Protein AF-A0A094E9L2-F1 (afdb_monomer)

Mean predicted aligned error: 7.81 Å

Radius of gyration: 20.56 Å; Cα contacts (8 Å, |Δi|>4): 131; chains: 1; bounding box: 63×48×44 Å

Secondary structure (DSSP, 8-state):
-------------PPPP---SS--S-HHHHHHHHHHHHHHHHHHHHHHHHHHHHH-TT---BTTB---EEEEEEEEEEETTEEEEEEEEE-GGGSS---GGG--TT-TT-EEEE--TTTTTSS--EEEE-----GGGT---

Sequence (141 aa):
MNSDSPSGTANTDTLPENIMDGPWGSKEAYIGSQYQLLRYDATYPLRDSIRSYKENPGTSDLPTTSIYTNVFIVGYTFTNMGAAARIEFSTERAGKRIRWPQSSRLQQGTMVALSPVGDKFRTICKIAIVAARPLAGVEQD

Solvent-accessible surface area (backbone atoms only — not comparable to full-atom values): 9262 Å² total; per-residue (Å²): 133,88,81,85,73,84,81,77,74,76,80,72,81,71,80,68,79,84,76,85,76,76,85,67,97,40,71,64,56,46,54,51,38,52,50,53,51,53,53,43,66,73,44,43,63,61,53,48,46,51,51,59,36,61,78,43,77,84,58,56,45,50,102,90,37,88,51,72,44,78,73,40,80,79,47,75,47,81,51,99,93,42,80,42,76,40,72,48,65,38,59,75,35,59,78,55,90,78,59,64,94,81,45,79,73,64,38,62,71,37,75,45,78,45,51,57,87,91,47,61,62,71,85,45,76,46,79,48,62,31,84,68,65,64,59,83,80,68,66,73,135

Foldseek 3Di:
DDDDDPPPPPPPVDQDDDCPDDDDPDPCRNVVNVVSVVVCVVCVLQVVLLVVCVVPVPAAADPSGQDWAPKDFPDWDQDPVGIDTDIDTDRVSPVDDDPVVPDPPLAFQDKDWDDPPVCSPVPDIDIDTRHHDDVVVVPDD

Structure (mmCIF, N/CA/C/O backbone):
data_AF-A0A094E9L2-F1
#
_entry.id   AF-A0A094E9L2-F1
#
loop_
_atom_site.group_PDB
_atom_site.id
_atom_site.type_symbol
_atom_site.label_atom_id
_atom_site.label_alt_id
_atom_site.label_comp_id
_atom_site.label_asym_id
_atom_site.label_entity_id
_atom_site.label_seq_id
_atom_site.pdbx_PDB_ins_code
_atom_site.Cartn_x
_atom_site.Cartn_y
_atom_site.Cartn_z
_atom_site.occupancy
_atom_site.B_iso_or_equiv
_atom_site.auth_seq_id
_atom_site.auth_comp_id
_atom_site.auth_asym_id
_atom_site.auth_atom_id
_atom_site.pdbx_PDB_model_num
ATOM 1 N N . MET A 1 1 ? 43.442 -30.591 2.814 1.00 37.03 1 MET A N 1
ATOM 2 C CA . MET A 1 1 ? 42.117 -31.005 3.321 1.00 37.03 1 MET A CA 1
ATOM 3 C C . MET A 1 1 ? 41.273 -29.752 3.380 1.00 37.03 1 MET A C 1
ATOM 5 O O . MET A 1 1 ? 41.633 -28.835 4.103 1.00 37.03 1 MET A O 1
ATOM 9 N N . ASN A 1 2 ? 40.277 -29.681 2.500 1.00 35.66 2 ASN A N 1
ATOM 10 C CA . ASN A 1 2 ? 39.448 -28.504 2.262 1.00 35.66 2 ASN A CA 1
ATOM 11 C C . ASN A 1 2 ? 38.594 -28.191 3.491 1.00 35.66 2 ASN A C 1
ATOM 13 O O . ASN A 1 2 ? 37.915 -29.073 4.010 1.00 35.66 2 ASN A O 1
ATOM 17 N N . SER A 1 3 ? 38.613 -26.936 3.921 1.00 37.53 3 SER A N 1
ATOM 18 C CA . SER A 1 3 ? 37.588 -26.358 4.781 1.00 37.53 3 SER A CA 1
ATOM 19 C C . SER A 1 3 ? 36.655 -25.544 3.887 1.00 37.53 3 SER A C 1
ATOM 21 O O . SER A 1 3 ? 36.926 -24.377 3.604 1.00 37.53 3 SER A O 1
ATOM 23 N N . ASP A 1 4 ? 35.600 -26.195 3.400 1.00 40.91 4 ASP A N 1
ATOM 24 C CA . ASP A 1 4 ? 34.470 -25.529 2.758 1.00 40.91 4 ASP A CA 1
ATOM 25 C C . ASP A 1 4 ? 33.699 -24.743 3.823 1.00 40.91 4 ASP A C 1
ATOM 27 O O . ASP A 1 4 ? 33.001 -25.308 4.667 1.00 40.91 4 ASP A O 1
ATOM 31 N N . SER A 1 5 ? 33.839 -23.422 3.788 1.00 43.81 5 SER A N 1
ATOM 32 C CA . SER A 1 5 ? 32.901 -22.510 4.438 1.00 43.81 5 SER A CA 1
ATOM 33 C C . SER A 1 5 ? 31.688 -22.344 3.519 1.00 43.81 5 SER A C 1
ATOM 35 O O . SER A 1 5 ? 31.879 -22.040 2.339 1.00 43.81 5 SER A O 1
ATOM 37 N N . PRO A 1 6 ? 30.443 -22.486 4.005 1.00 41.34 6 PRO A N 1
ATOM 38 C CA . PRO A 1 6 ? 29.277 -22.229 3.180 1.00 41.34 6 PRO A CA 1
ATOM 39 C C . PRO A 1 6 ? 29.158 -20.716 2.996 1.00 41.34 6 PRO A C 1
ATOM 41 O O . PRO A 1 6 ? 28.768 -19.985 3.908 1.00 41.34 6 PRO A O 1
ATOM 44 N N . SER A 1 7 ? 29.512 -20.232 1.808 1.00 39.62 7 SER A N 1
ATOM 45 C CA . SER A 1 7 ? 29.170 -18.892 1.345 1.00 39.62 7 SER A CA 1
ATOM 46 C C . SER A 1 7 ? 27.660 -18.832 1.120 1.00 39.62 7 SER A C 1
ATOM 48 O O . SER A 1 7 ? 27.148 -18.977 0.015 1.00 39.62 7 SE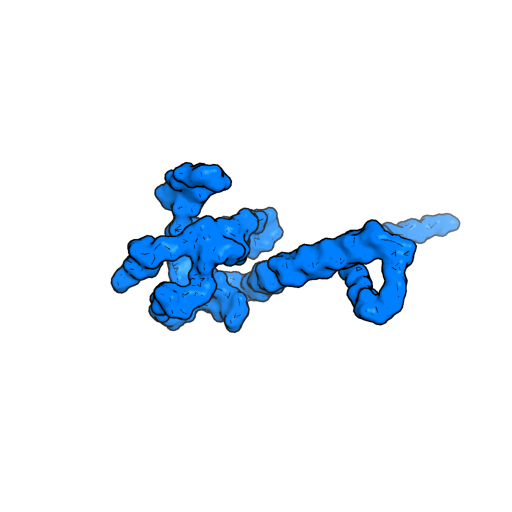R A O 1
ATOM 50 N N . GLY A 1 8 ? 26.922 -18.627 2.211 1.00 40.50 8 GLY A N 1
ATOM 51 C CA . GLY A 1 8 ? 25.558 -18.129 2.157 1.00 40.50 8 GLY A CA 1
ATOM 52 C C . GLY A 1 8 ? 25.595 -16.704 1.621 1.00 40.50 8 GLY A C 1
ATOM 53 O O . GLY A 1 8 ? 25.639 -15.750 2.394 1.00 40.50 8 GLY A O 1
ATOM 54 N N . THR A 1 9 ? 25.628 -16.556 0.299 1.00 36.25 9 THR A N 1
ATOM 55 C CA . THR A 1 9 ? 25.375 -15.288 -0.376 1.00 36.25 9 THR A CA 1
ATOM 56 C C . THR A 1 9 ? 23.941 -14.884 -0.071 1.00 36.25 9 THR A C 1
ATOM 58 O O . THR A 1 9 ? 22.985 -15.296 -0.725 1.00 36.25 9 THR A O 1
ATOM 61 N N . ALA A 1 10 ? 23.775 -14.065 0.964 1.00 42.06 10 ALA A N 1
ATOM 62 C CA . ALA A 1 10 ? 22.632 -13.182 1.039 1.00 42.06 10 ALA A CA 1
ATOM 63 C C . ALA A 1 10 ? 22.701 -12.308 -0.220 1.00 42.06 10 ALA A C 1
ATOM 65 O O . ALA A 1 10 ? 23.503 -11.379 -0.276 1.00 42.06 10 ALA A O 1
ATOM 66 N N . ASN A 1 11 ? 21.928 -12.654 -1.254 1.00 41.59 11 ASN A N 1
ATOM 67 C CA . ASN A 1 11 ? 21.680 -11.777 -2.391 1.00 41.59 11 ASN A CA 1
ATOM 68 C C . ASN A 1 11 ? 21.005 -10.518 -1.843 1.00 41.59 11 ASN A C 1
ATOM 70 O O . ASN A 1 11 ? 19.784 -10.423 -1.732 1.00 41.59 11 ASN A O 1
ATOM 74 N N . THR A 1 12 ? 21.815 -9.552 -1.430 1.00 46.97 12 THR A N 1
ATOM 75 C CA . THR A 1 12 ? 21.398 -8.165 -1.384 1.00 46.97 12 THR A CA 1
ATOM 76 C C . THR A 1 12 ? 21.259 -7.763 -2.840 1.00 46.97 12 THR A C 1
ATOM 78 O O . THR A 1 12 ? 22.255 -7.421 -3.470 1.00 46.97 12 THR A O 1
ATOM 81 N N . ASP A 1 13 ? 20.058 -7.911 -3.398 1.00 58.59 13 ASP A N 1
ATOM 82 C CA . ASP A 1 13 ? 19.723 -7.402 -4.727 1.00 58.59 13 ASP A CA 1
ATOM 83 C C . ASP A 1 13 ? 20.045 -5.901 -4.749 1.00 58.59 13 ASP A C 1
ATOM 85 O O . ASP A 1 13 ? 19.285 -5.069 -4.246 1.00 58.59 13 ASP A O 1
ATOM 89 N N . THR A 1 14 ? 21.232 -5.554 -5.241 1.00 83.44 14 THR A N 1
ATOM 90 C CA . THR A 1 14 ? 21.700 -4.175 -5.341 1.00 83.44 14 THR A CA 1
ATOM 91 C C . THR A 1 14 ? 20.922 -3.490 -6.450 1.00 83.44 14 THR A C 1
ATOM 93 O O . THR A 1 14 ? 20.896 -3.990 -7.576 1.00 83.44 14 THR A O 1
ATOM 96 N N . LEU A 1 15 ? 20.290 -2.355 -6.144 1.00 90.38 15 LEU A N 1
ATOM 97 C CA . LEU A 1 15 ? 19.645 -1.536 -7.168 1.00 90.38 15 LEU A CA 1
ATOM 98 C C . LEU A 1 15 ? 20.677 -1.076 -8.205 1.00 90.38 15 LEU A C 1
ATOM 100 O O . LEU A 1 15 ? 21.814 -0.776 -7.832 1.00 90.38 15 LEU A O 1
ATOM 104 N N . PRO A 1 16 ? 20.292 -0.999 -9.486 1.00 92.25 16 PRO A N 1
ATOM 105 C CA . PRO A 1 16 ? 21.179 -0.515 -10.524 1.00 92.25 16 PRO A CA 1
ATOM 106 C C . PRO A 1 16 ? 21.432 0.981 -10.338 1.00 92.25 16 PRO A C 1
ATOM 108 O O . PRO A 1 16 ? 20.566 1.721 -9.871 1.00 92.25 16 PRO A O 1
ATOM 111 N N . GLU A 1 17 ? 22.616 1.435 -10.732 1.00 89.81 17 GLU A N 1
ATOM 112 C CA . GLU A 1 17 ? 22.934 2.858 -10.733 1.00 89.81 17 GLU A CA 1
ATOM 113 C C . GLU A 1 17 ? 22.133 3.584 -11.822 1.00 89.81 17 GLU A C 1
ATOM 115 O O . GLU A 1 17 ? 21.991 3.101 -12.951 1.00 89.81 17 GLU A O 1
ATOM 120 N N . ASN A 1 18 ? 21.598 4.757 -11.482 1.00 91.06 18 ASN A N 1
ATOM 121 C CA . ASN A 1 18 ? 20.928 5.610 -12.451 1.00 91.06 18 ASN A CA 1
ATOM 122 C C . ASN A 1 18 ? 21.965 6.463 -13.191 1.00 91.06 18 ASN A C 1
ATOM 124 O O . ASN A 1 18 ? 22.385 7.506 -12.691 1.00 91.06 18 ASN A O 1
ATOM 128 N N . ILE A 1 19 ? 22.373 6.020 -14.380 1.00 91.31 19 ILE A N 1
ATOM 129 C CA . ILE A 1 19 ? 23.281 6.782 -15.242 1.00 91.31 19 ILE A CA 1
ATOM 130 C C . ILE A 1 19 ? 22.509 7.975 -15.821 1.00 91.31 19 ILE A C 1
ATOM 132 O O . ILE A 1 19 ? 21.730 7.828 -16.767 1.00 91.31 19 ILE A O 1
ATOM 136 N N . MET A 1 20 ? 22.712 9.147 -15.218 1.00 86.94 20 MET A N 1
ATOM 137 C CA . MET A 1 20 ? 22.121 10.417 -15.661 1.00 86.94 20 MET A CA 1
ATOM 138 C C . MET A 1 20 ? 22.909 11.037 -16.818 1.00 86.94 20 MET A C 1
ATOM 140 O O . MET A 1 20 ? 22.314 11.618 -17.723 1.00 86.94 20 MET A O 1
ATOM 144 N N . ASP A 1 21 ? 24.233 10.862 -16.802 1.00 90.44 21 ASP A N 1
ATOM 145 C CA . ASP A 1 21 ? 25.159 11.438 -17.771 1.00 90.44 21 ASP A CA 1
ATOM 146 C C . ASP A 1 21 ? 25.862 10.339 -18.575 1.00 90.44 21 ASP A C 1
ATOM 148 O O . ASP A 1 21 ? 26.495 9.440 -18.022 1.00 90.44 21 ASP A O 1
ATOM 152 N N . GLY A 1 22 ? 25.792 10.445 -19.902 1.00 87.25 22 GLY A N 1
ATOM 153 C CA . GLY A 1 22 ? 26.462 9.533 -20.827 1.00 87.25 22 GLY A CA 1
ATOM 154 C C . GLY A 1 22 ? 25.567 8.429 -21.407 1.00 87.25 22 GLY A C 1
ATOM 155 O O . GLY A 1 22 ? 24.386 8.311 -21.073 1.00 87.25 22 GLY A O 1
ATOM 156 N N . PRO A 1 23 ? 26.103 7.647 -22.361 1.00 90.19 23 PRO A N 1
ATOM 157 C CA . PRO A 1 23 ? 25.335 6.630 -23.062 1.00 90.19 23 PRO A CA 1
ATOM 158 C C . PRO A 1 23 ? 25.181 5.357 -22.225 1.00 90.19 23 PRO A C 1
ATOM 160 O O . PRO A 1 23 ? 26.114 4.893 -21.572 1.00 90.19 23 PRO A O 1
ATOM 163 N N . TRP A 1 24 ? 24.012 4.732 -22.330 1.00 94.19 24 TRP A N 1
ATOM 164 C CA . TRP A 1 24 ? 23.794 3.379 -21.827 1.00 94.19 24 TRP A CA 1
ATOM 165 C C . TRP A 1 24 ? 24.409 2.347 -22.779 1.00 94.19 24 TRP A C 1
ATOM 167 O O . TRP A 1 24 ? 24.376 2.525 -23.996 1.00 94.19 24 TRP A O 1
ATOM 177 N N . GLY A 1 25 ? 24.933 1.243 -22.233 1.00 92.94 25 GLY A N 1
ATOM 178 C CA . GLY A 1 25 ? 25.577 0.186 -23.029 1.00 92.94 25 GLY A CA 1
ATOM 179 C C . GLY A 1 25 ? 24.639 -0.524 -24.015 1.00 92.94 25 GLY A C 1
ATOM 180 O O . GLY A 1 25 ? 25.090 -1.044 -25.031 1.00 92.94 25 GLY A O 1
ATOM 181 N N . SER A 1 26 ? 23.332 -0.521 -23.741 1.00 96.12 26 SER A N 1
ATOM 182 C CA . SER A 1 26 ? 22.283 -0.941 -24.673 1.00 96.12 26 SER A CA 1
ATOM 183 C C . SER A 1 26 ? 20.919 -0.373 -24.262 1.00 96.12 26 SER A C 1
ATOM 185 O O . SER A 1 26 ? 20.746 0.149 -23.155 1.00 96.12 26 SER A O 1
ATOM 187 N N . LYS A 1 27 ? 19.919 -0.515 -25.141 1.00 95.56 27 LYS A N 1
ATOM 188 C CA . LYS A 1 27 ? 18.524 -0.166 -24.836 1.00 95.56 27 LYS A CA 1
ATOM 189 C C . LYS A 1 27 ? 17.969 -1.023 -23.696 1.00 95.56 27 LYS A C 1
ATOM 191 O O . LYS A 1 27 ? 17.247 -0.521 -22.840 1.00 95.56 27 LYS A O 1
ATOM 196 N N . GLU A 1 28 ? 18.308 -2.306 -23.678 1.00 96.38 28 GLU A N 1
ATOM 197 C CA . GLU A 1 28 ? 17.872 -3.266 -22.666 1.00 96.38 28 GLU A CA 1
ATOM 198 C C . GLU A 1 28 ? 18.458 -2.917 -21.296 1.00 96.38 28 GLU A C 1
ATOM 200 O O . GLU A 1 28 ? 17.734 -2.964 -20.304 1.00 96.38 28 GLU A O 1
ATOM 205 N N . ALA A 1 29 ? 19.730 -2.499 -21.248 1.00 93.88 29 ALA A N 1
ATOM 206 C CA . ALA A 1 29 ? 20.369 -2.032 -20.021 1.00 93.88 29 ALA A CA 1
ATOM 207 C C . ALA A 1 29 ? 19.659 -0.792 -19.460 1.00 93.88 29 ALA A C 1
ATOM 209 O O . ALA A 1 29 ? 19.334 -0.753 -18.276 1.00 93.88 29 ALA A O 1
ATOM 210 N N . TYR A 1 30 ? 19.337 0.181 -20.319 1.00 94.25 30 TYR A N 1
ATOM 211 C CA . TYR A 1 30 ? 18.577 1.365 -19.918 1.00 94.25 30 TYR A CA 1
ATOM 212 C C . TYR A 1 30 ? 17.194 1.005 -19.360 1.00 94.25 30 TYR A C 1
ATOM 214 O O . TYR A 1 30 ? 16.875 1.338 -18.219 1.00 94.25 30 TYR A O 1
ATOM 222 N N . ILE A 1 31 ? 16.372 0.297 -20.141 1.00 95.38 31 ILE A N 1
ATOM 223 C CA . ILE A 1 31 ? 14.988 -0.019 -19.755 1.00 95.38 31 ILE A CA 1
ATOM 224 C C . ILE A 1 31 ? 14.960 -0.907 -18.508 1.00 95.38 31 ILE A C 1
ATOM 226 O O . ILE A 1 31 ? 14.136 -0.686 -17.620 1.00 95.38 31 ILE A O 1
ATOM 230 N N . GLY A 1 32 ? 15.863 -1.888 -18.421 1.00 94.62 32 GLY A N 1
ATOM 231 C CA . GLY A 1 32 ? 15.986 -2.773 -17.267 1.00 94.62 32 GLY A CA 1
ATOM 232 C C . GLY A 1 32 ? 16.302 -2.005 -15.986 1.00 94.62 32 GLY A C 1
ATOM 233 O O . GLY A 1 32 ? 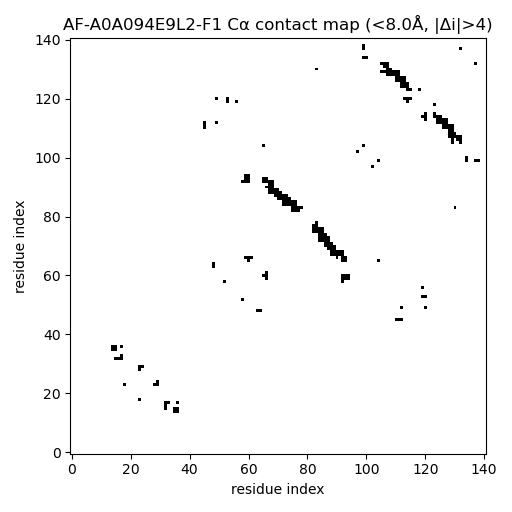15.603 -2.181 -14.986 1.00 94.62 32 GLY A O 1
ATOM 234 N N . SER A 1 33 ? 17.290 -1.106 -16.031 1.00 94.69 33 SER A N 1
ATOM 235 C CA . SER A 1 33 ? 17.659 -0.289 -14.873 1.00 94.69 33 SER A CA 1
ATOM 236 C C . SER A 1 33 ? 16.544 0.664 -14.455 1.00 94.69 33 SER A C 1
ATOM 238 O O . SER A 1 33 ? 16.175 0.696 -13.282 1.00 94.69 33 SER A O 1
ATOM 240 N N . GLN A 1 34 ? 15.934 1.375 -15.409 1.00 94.88 34 GLN A N 1
ATOM 241 C CA . GLN A 1 34 ? 14.820 2.282 -15.116 1.00 94.88 34 GLN A CA 1
ATOM 242 C C 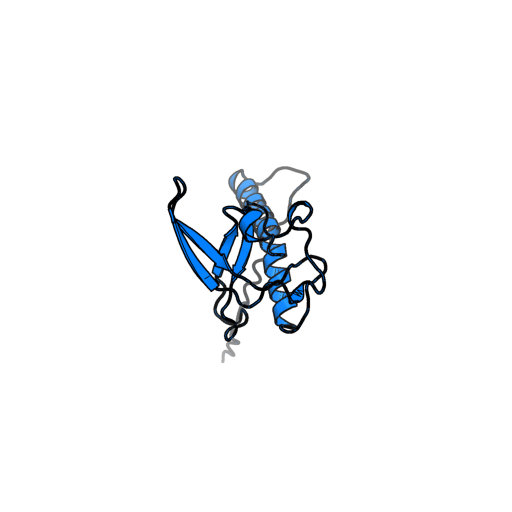. GLN A 1 34 ? 13.616 1.538 -14.527 1.00 94.88 34 GLN A C 1
ATOM 244 O O . GLN A 1 34 ? 13.017 2.002 -13.560 1.00 94.88 34 GLN A O 1
ATOM 249 N N . TYR A 1 35 ? 13.280 0.353 -15.046 1.00 95.81 35 TYR A N 1
ATOM 250 C CA . TYR A 1 35 ? 12.210 -0.471 -14.481 1.00 95.81 35 TYR A CA 1
ATOM 251 C C . TYR A 1 35 ? 12.490 -0.859 -13.025 1.00 95.81 35 TYR A C 1
ATOM 253 O O . TYR A 1 35 ? 11.596 -0.758 -12.185 1.00 95.81 35 TYR A O 1
ATOM 261 N N . GLN A 1 36 ? 13.712 -1.300 -12.712 1.00 95.44 36 GLN A N 1
ATOM 262 C CA . GLN A 1 36 ? 14.072 -1.707 -11.352 1.00 95.44 36 GLN A CA 1
ATOM 263 C C . GLN A 1 36 ? 14.019 -0.532 -10.373 1.00 95.44 36 GLN A C 1
ATOM 265 O O . GLN A 1 36 ? 13.446 -0.679 -9.293 1.00 95.44 36 GLN A O 1
ATOM 270 N N . LEU A 1 37 ? 14.539 0.632 -10.772 1.00 95.12 37 LEU A N 1
ATOM 271 C CA . LEU A 1 37 ? 14.490 1.862 -9.979 1.00 95.12 37 LEU A CA 1
ATOM 272 C C . LEU A 1 37 ? 13.049 2.309 -9.721 1.00 95.12 37 LEU A C 1
ATOM 274 O O . LEU A 1 37 ? 12.640 2.444 -8.572 1.00 95.12 37 LEU A O 1
ATOM 278 N N . LEU A 1 38 ? 12.235 2.428 -10.773 1.00 95.62 38 LEU A N 1
ATOM 279 C CA . LEU A 1 38 ? 10.834 2.837 -10.642 1.00 95.62 38 LEU A CA 1
ATOM 280 C C . LEU A 1 38 ? 10.016 1.840 -9.817 1.00 95.62 38 LEU A C 1
ATOM 282 O O . LEU A 1 38 ? 9.169 2.233 -9.016 1.00 95.62 38 LEU A O 1
ATOM 286 N N . ARG A 1 39 ? 10.264 0.536 -9.981 1.00 94.62 39 ARG A N 1
ATOM 287 C CA . ARG A 1 39 ? 9.614 -0.501 -9.172 1.00 94.62 39 ARG A CA 1
ATOM 288 C C . ARG A 1 39 ? 10.021 -0.399 -7.705 1.00 94.62 39 ARG A C 1
ATOM 290 O O . ARG A 1 39 ? 9.182 -0.628 -6.827 1.00 94.62 39 ARG A O 1
ATOM 297 N N . TYR A 1 40 ? 11.287 -0.097 -7.435 1.00 94.75 40 TYR A N 1
ATOM 298 C CA . TYR A 1 40 ? 11.759 0.132 -6.080 1.00 94.75 40 TYR A CA 1
ATOM 299 C C . TYR A 1 40 ? 11.055 1.338 -5.471 1.00 94.75 40 TYR A C 1
ATOM 301 O O . TYR A 1 40 ? 10.373 1.164 -4.467 1.00 94.75 40 TYR A O 1
ATOM 309 N N . ASP A 1 41 ? 11.088 2.497 -6.124 1.00 93.88 41 ASP A N 1
ATOM 310 C CA . ASP A 1 41 ? 10.453 3.723 -5.628 1.00 93.88 41 ASP A CA 1
ATOM 311 C C . ASP A 1 41 ? 8.942 3.564 -5.423 1.00 93.88 41 ASP A C 1
ATOM 313 O O . ASP A 1 41 ? 8.390 4.023 -4.424 1.00 93.88 41 ASP A O 1
ATOM 317 N N . ALA A 1 42 ? 8.262 2.840 -6.316 1.00 92.56 42 ALA A N 1
ATOM 318 C CA . ALA A 1 42 ? 6.828 2.590 -6.201 1.00 92.56 42 ALA A CA 1
ATOM 319 C C . ALA A 1 42 ? 6.457 1.693 -5.006 1.00 92.56 42 ALA A C 1
ATOM 321 O O . ALA A 1 42 ? 5.359 1.811 -4.462 1.00 92.56 42 ALA A O 1
ATOM 322 N N . THR A 1 43 ? 7.337 0.770 -4.602 1.00 92.81 43 THR A N 1
ATOM 323 C CA . THR A 1 43 ? 7.042 -0.214 -3.542 1.00 92.81 43 THR A CA 1
ATOM 324 C C . THR A 1 43 ? 7.732 0.090 -2.217 1.00 92.81 43 THR A C 1
ATOM 326 O O . THR A 1 43 ? 7.285 -0.389 -1.171 1.00 92.81 43 THR A O 1
ATOM 329 N N . TYR A 1 44 ? 8.797 0.891 -2.239 1.00 94.56 44 TYR A N 1
ATOM 330 C CA . TYR A 1 44 ? 9.610 1.221 -1.078 1.00 94.56 44 TYR A CA 1
ATOM 331 C C . TYR A 1 44 ? 8.797 1.847 0.059 1.00 94.56 44 TYR A C 1
ATOM 333 O O . TYR A 1 44 ? 8.902 1.319 1.168 1.00 94.56 44 TYR A O 1
ATOM 341 N N . PRO A 1 45 ? 7.926 2.857 -0.170 1.00 93.62 45 PRO A N 1
ATOM 342 C CA . PRO A 1 45 ? 7.157 3.468 0.912 1.00 93.62 45 PRO A CA 1
ATOM 343 C C . PRO A 1 45 ? 6.339 2.442 1.698 1.00 93.62 45 PRO A C 1
ATOM 345 O O . PRO A 1 45 ? 6.397 2.412 2.920 1.00 93.62 45 PRO A O 1
ATOM 348 N N . LEU A 1 46 ? 5.648 1.529 1.005 1.00 94.88 46 LEU A N 1
ATOM 349 C CA . LEU A 1 46 ? 4.840 0.502 1.662 1.00 94.88 46 LEU A CA 1
ATOM 350 C C . LEU A 1 46 ? 5.701 -0.536 2.396 1.00 94.88 46 LEU A C 1
ATOM 352 O O . LEU A 1 46 ? 5.326 -1.005 3.471 1.00 94.88 46 LEU A O 1
ATOM 356 N N . ARG A 1 47 ? 6.863 -0.901 1.840 1.00 94.31 47 ARG A N 1
ATOM 357 C CA . ARG A 1 47 ? 7.812 -1.808 2.507 1.00 94.31 47 ARG A CA 1
ATOM 358 C C . ARG A 1 47 ? 8.362 -1.193 3.789 1.00 94.31 47 ARG A C 1
ATOM 360 O O . ARG A 1 47 ? 8.469 -1.898 4.791 1.00 94.31 47 ARG A O 1
ATOM 367 N N . ASP A 1 48 ? 8.692 0.091 3.750 1.00 94.50 48 ASP A N 1
ATOM 368 C CA . ASP A 1 48 ? 9.182 0.834 4.904 1.00 94.50 48 ASP A CA 1
ATOM 369 C C . ASP A 1 48 ? 8.087 0.983 5.970 1.00 94.50 48 ASP A C 1
ATOM 371 O O . ASP A 1 48 ? 8.307 0.615 7.120 1.00 94.50 48 ASP A O 1
ATOM 375 N N . SER A 1 49 ? 6.856 1.327 5.572 1.00 94.75 49 SER A N 1
ATOM 376 C CA . SER A 1 49 ? 5.679 1.324 6.452 1.00 94.75 49 SER A CA 1
ATOM 377 C C . SER A 1 49 ? 5.487 -0.004 7.194 1.00 94.75 49 SER A C 1
ATOM 379 O O . SER A 1 49 ? 5.238 -0.015 8.400 1.00 94.75 49 SER A O 1
ATOM 381 N N . ILE A 1 50 ? 5.607 -1.139 6.493 1.00 94.88 50 ILE A N 1
ATOM 382 C CA . ILE A 1 50 ? 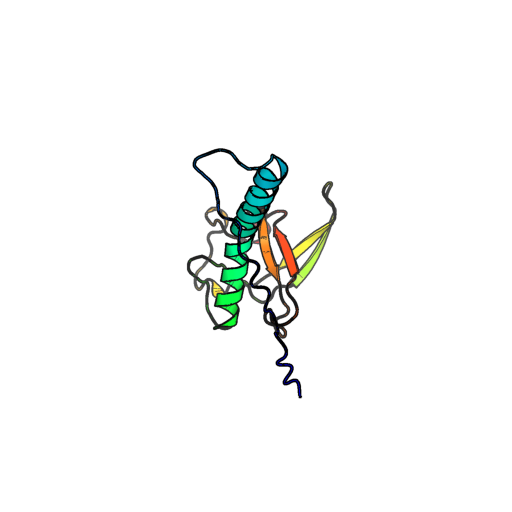5.485 -2.473 7.104 1.00 94.88 50 ILE A CA 1
ATOM 383 C C . ILE A 1 50 ? 6.657 -2.745 8.052 1.00 94.88 50 ILE A C 1
ATOM 385 O O . ILE A 1 50 ? 6.451 -3.320 9.120 1.00 94.88 50 ILE A O 1
ATOM 389 N N . ARG A 1 51 ? 7.881 -2.344 7.687 1.00 94.31 51 ARG A N 1
ATOM 390 C CA . ARG A 1 51 ? 9.060 -2.479 8.553 1.00 94.31 51 ARG A CA 1
ATOM 391 C C . ARG A 1 51 ? 8.858 -1.709 9.859 1.00 94.31 51 ARG A C 1
ATOM 393 O O . ARG A 1 51 ? 8.928 -2.330 10.916 1.00 94.31 51 ARG A O 1
ATOM 400 N N . SER A 1 52 ? 8.513 -0.424 9.787 1.00 93.62 52 SER A N 1
ATOM 401 C CA . SER A 1 52 ? 8.251 0.411 10.966 1.00 93.62 52 SER A CA 1
ATOM 402 C C . SER A 1 52 ? 7.083 -0.120 11.800 1.00 93.62 52 SER A C 1
ATOM 404 O O . SER A 1 52 ? 7.152 -0.145 13.027 1.00 93.62 52 SER A O 1
ATOM 406 N N . TYR A 1 53 ? 6.020 -0.621 11.159 1.00 93.50 53 TYR A N 1
ATOM 407 C CA . TYR A 1 53 ? 4.923 -1.282 11.870 1.00 93.50 53 TYR A CA 1
ATOM 408 C C . TYR A 1 53 ? 5.396 -2.525 12.640 1.00 93.50 53 TYR A C 1
ATOM 410 O O . TYR A 1 53 ? 4.963 -2.756 13.766 1.00 93.50 53 TYR A O 1
ATOM 418 N N . LYS A 1 54 ? 6.284 -3.341 12.058 1.00 93.25 54 LYS A N 1
ATOM 419 C CA . LYS A 1 54 ? 6.780 -4.571 12.697 1.00 93.25 54 LYS A CA 1
ATOM 420 C C . LYS A 1 54 ? 7.657 -4.304 13.918 1.00 93.25 54 LYS A C 1
ATOM 422 O O . LYS A 1 54 ? 7.672 -5.144 14.814 1.00 93.25 54 LYS A O 1
ATOM 427 N N . GLU A 1 55 ? 8.350 -3.169 13.963 1.00 93.44 55 GLU A N 1
ATOM 428 C CA . GLU A 1 55 ? 9.135 -2.743 15.129 1.00 93.44 55 GLU A CA 1
ATOM 429 C C . GLU A 1 55 ? 8.234 -2.450 16.334 1.00 93.44 55 GLU A C 1
ATOM 431 O O . GLU A 1 55 ? 8.544 -2.855 17.453 1.00 93.44 55 GLU A O 1
ATOM 436 N N . ASN A 1 56 ? 7.079 -1.817 16.105 1.00 92.38 56 ASN A N 1
ATOM 437 C CA . ASN A 1 56 ? 6.081 -1.580 17.143 1.00 92.38 56 ASN A CA 1
ATOM 438 C C . ASN A 1 56 ? 4.642 -1.733 16.613 1.00 92.38 56 ASN A C 1
ATOM 440 O O . ASN A 1 56 ? 3.989 -0.736 16.296 1.00 92.38 56 ASN A O 1
ATOM 444 N N . PRO A 1 57 ? 4.078 -2.958 16.604 1.00 90.75 57 PRO A N 1
ATOM 445 C CA . PRO A 1 57 ? 2.728 -3.204 16.082 1.00 90.75 57 PRO A CA 1
ATOM 446 C C . PRO A 1 57 ? 1.608 -2.497 16.860 1.00 90.75 57 PRO A C 1
ATOM 448 O O . PRO A 1 57 ? 0.465 -2.449 16.407 1.00 90.75 57 PRO A O 1
ATOM 451 N N . GLY A 1 58 ? 1.918 -2.002 18.063 1.00 88.56 58 GLY A N 1
ATOM 452 C CA . GLY A 1 58 ? 1.010 -1.257 18.927 1.00 88.56 58 GLY A CA 1
ATOM 453 C C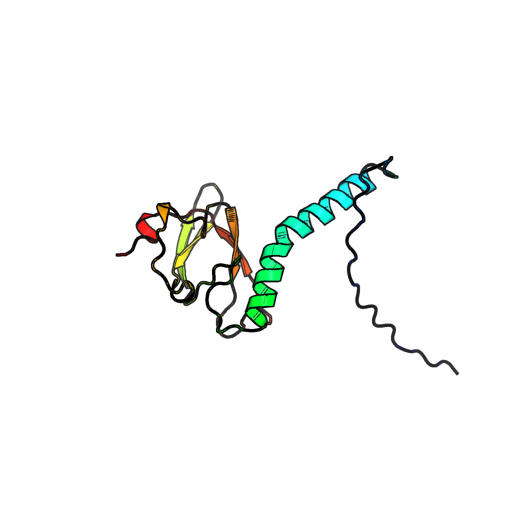 . GLY A 1 58 ? 1.026 0.253 18.695 1.00 88.56 58 GLY A C 1
ATOM 454 O O . GLY A 1 58 ? 0.349 0.957 19.440 1.00 88.56 58 GLY A O 1
ATOM 455 N N . THR A 1 59 ? 1.753 0.756 17.696 1.00 90.00 59 THR A N 1
ATOM 456 C CA . THR A 1 59 ? 1.833 2.190 17.393 1.00 90.00 59 THR A CA 1
ATOM 457 C C . THR A 1 59 ? 0.514 2.769 16.867 1.00 90.00 59 THR A C 1
ATOM 459 O O . THR A 1 59 ? -0.308 2.066 16.275 1.00 90.00 59 THR A O 1
ATOM 462 N N . SER A 1 60 ? 0.292 4.062 17.103 1.00 93.12 60 SER A N 1
ATOM 463 C CA . SER A 1 60 ? -0.649 4.873 16.324 1.00 93.12 60 SER A CA 1
ATOM 464 C C . SER A 1 60 ? -0.123 5.069 14.901 1.00 93.12 60 SER A C 1
ATOM 466 O O . SER A 1 60 ? 0.980 4.628 14.574 1.00 93.12 60 SER A O 1
ATOM 468 N N . ASP A 1 61 ? -0.879 5.781 14.073 1.00 93.00 61 ASP A N 1
ATOM 469 C CA . ASP A 1 61 ? -0.403 6.243 12.773 1.00 93.00 61 ASP A CA 1
ATOM 470 C C . ASP A 1 61 ? 1.004 6.843 12.839 1.00 93.00 61 ASP A C 1
ATOM 472 O O . ASP A 1 61 ? 1.369 7.540 13.790 1.00 93.00 61 ASP A O 1
ATOM 476 N N . LEU A 1 62 ? 1.769 6.584 11.783 1.00 88.12 62 LEU A N 1
ATOM 477 C CA . LEU A 1 62 ? 3.090 7.158 11.574 1.00 88.12 62 LEU A CA 1
ATOM 478 C C . LEU A 1 62 ? 2.962 8.389 10.663 1.00 88.12 62 LEU A C 1
ATOM 480 O O . LEU A 1 62 ? 1.977 8.504 9.927 1.00 88.12 62 LEU A O 1
ATOM 484 N N . PRO A 1 63 ? 3.961 9.291 10.628 1.00 86.50 63 PRO A N 1
ATOM 485 C CA . PRO A 1 63 ? 3.903 10.505 9.809 1.00 86.50 63 PRO A CA 1
ATOM 486 C C . PRO A 1 63 ? 3.553 10.260 8.333 1.00 86.50 63 PRO A C 1
ATOM 488 O O . PRO A 1 63 ? 2.836 11.050 7.726 1.00 86.50 63 PRO A O 1
ATOM 491 N N . THR A 1 64 ? 4.021 9.145 7.770 1.00 86.88 64 THR A N 1
ATOM 492 C CA . THR A 1 64 ? 3.819 8.758 6.365 1.00 86.88 64 THR A CA 1
ATOM 493 C C . THR A 1 64 ? 2.877 7.566 6.189 1.00 86.88 64 THR A C 1
ATOM 495 O O . THR A 1 64 ? 2.573 7.195 5.059 1.00 86.88 64 THR A O 1
ATOM 498 N N . THR A 1 65 ? 2.404 6.946 7.278 1.00 92.62 65 THR A N 1
ATOM 499 C CA . THR A 1 65 ? 1.657 5.679 7.226 1.00 92.62 65 THR A CA 1
ATOM 500 C C . THR A 1 65 ? 0.374 5.762 8.035 1.00 92.62 65 THR A C 1
ATOM 502 O O . THR A 1 65 ? 0.394 5.986 9.242 1.00 92.62 65 THR A O 1
ATOM 505 N N . SER A 1 66 ? -0.750 5.516 7.367 1.00 95.44 66 SER A N 1
ATOM 506 C CA . SER A 1 66 ? -2.051 5.342 8.016 1.00 95.44 66 SER A CA 1
ATOM 507 C C . SER A 1 66 ? -2.284 3.867 8.331 1.00 95.44 66 SER A C 1
ATOM 509 O O . SER A 1 66 ? -2.205 3.034 7.429 1.00 95.44 66 SER A O 1
ATOM 511 N N . ILE A 1 67 ? -2.579 3.551 9.588 1.00 96.00 67 ILE A N 1
ATOM 512 C CA . ILE A 1 67 ? -2.785 2.192 10.083 1.00 96.00 67 ILE A CA 1
ATOM 513 C C . ILE A 1 67 ? -4.274 2.002 10.371 1.00 96.00 67 ILE A C 1
ATOM 515 O O . ILE A 1 67 ? -4.925 2.847 10.980 1.00 96.00 67 ILE A O 1
ATOM 519 N N . TYR A 1 68 ? -4.810 0.862 9.949 1.00 95.88 68 TYR A N 1
ATOM 520 C CA . TYR A 1 68 ? -6.203 0.490 10.171 1.00 95.88 68 TYR A CA 1
ATOM 521 C C . TYR A 1 68 ? -6.251 -0.853 10.896 1.00 95.88 68 TYR A C 1
ATOM 523 O O . TYR A 1 68 ? -5.476 -1.760 10.587 1.00 95.88 68 TYR A O 1
ATOM 531 N N . THR A 1 69 ? -7.140 -0.976 11.875 1.00 95.81 69 THR A N 1
ATOM 532 C CA . THR A 1 69 ? -7.360 -2.210 12.646 1.00 95.81 69 THR A CA 1
ATOM 533 C C . THR A 1 69 ? -8.750 -2.761 12.361 1.00 95.81 69 THR A C 1
ATOM 535 O O . THR A 1 69 ? -9.522 -2.138 11.639 1.00 95.81 69 THR A O 1
ATOM 538 N N . ASN A 1 70 ? -9.069 -3.949 12.886 1.00 95.44 70 ASN A N 1
ATOM 539 C CA . ASN A 1 70 ? -10.389 -4.576 12.734 1.00 95.44 70 ASN A CA 1
ATOM 540 C C . ASN A 1 70 ? -10.858 -4.600 11.272 1.00 95.44 70 ASN A C 1
ATOM 542 O O . ASN A 1 70 ? -11.962 -4.172 10.952 1.00 95.44 70 ASN A O 1
ATOM 546 N N . VAL A 1 71 ? -9.961 -5.036 10.383 1.00 95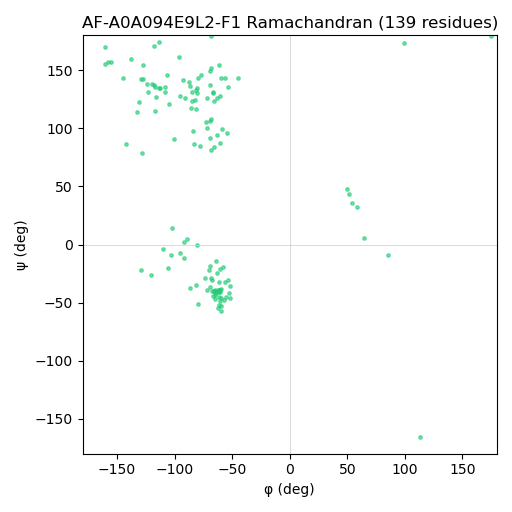.88 71 VAL A N 1
ATOM 547 C CA . VAL A 1 71 ? -10.185 -5.024 8.939 1.00 95.88 71 VAL A CA 1
ATOM 548 C C . VAL A 1 71 ? -10.928 -6.289 8.525 1.00 95.88 71 VAL A C 1
ATOM 550 O O . VAL A 1 71 ? -10.392 -7.391 8.656 1.00 95.88 71 VAL A O 1
ATOM 553 N N . PHE A 1 72 ? -12.133 -6.131 7.984 1.00 95.31 72 PHE A N 1
ATOM 554 C CA . PHE A 1 72 ? -12.992 -7.235 7.564 1.00 95.31 72 PHE A CA 1
ATOM 555 C C . PHE A 1 72 ? -13.486 -7.048 6.135 1.00 95.31 72 PHE A C 1
ATOM 557 O O . PHE A 1 72 ? -13.811 -5.943 5.705 1.00 95.31 72 PHE A O 1
ATOM 564 N N . ILE A 1 73 ? -13.574 -8.155 5.398 1.00 95.12 73 ILE A N 1
ATOM 565 C CA . ILE A 1 73 ? -14.290 -8.188 4.125 1.00 95.12 73 ILE A CA 1
ATOM 566 C C . ILE A 1 73 ? -15.773 -8.348 4.452 1.00 95.12 73 ILE A C 1
ATOM 568 O O . ILE A 1 73 ? -16.169 -9.367 5.011 1.00 95.12 73 ILE A O 1
ATOM 572 N N . VAL A 1 74 ? -16.582 -7.355 4.093 1.00 95.06 74 VAL A N 1
ATOM 573 C CA . VAL A 1 74 ? -18.031 -7.341 4.369 1.00 95.06 74 VAL A CA 1
ATOM 574 C C . VAL A 1 74 ? -18.877 -7.677 3.143 1.00 95.06 74 VAL A C 1
ATOM 576 O O . VAL A 1 74 ? -20.084 -7.869 3.242 1.00 95.06 74 VAL A O 1
ATOM 579 N N . GLY A 1 75 ? -18.260 -7.752 1.966 1.00 94.56 75 GLY A N 1
ATOM 580 C CA . GLY A 1 75 ? -18.940 -8.144 0.740 1.00 94.56 75 GLY A CA 1
ATOM 581 C C . GLY A 1 75 ? -18.048 -8.025 -0.485 1.00 94.56 75 GLY A C 1
ATOM 582 O O . GLY A 1 75 ? -16.898 -7.594 -0.398 1.00 94.56 75 GLY A O 1
ATOM 583 N N . TYR A 1 76 ? -18.608 -8.377 -1.637 1.00 93.94 76 TYR A N 1
ATOM 584 C CA . TYR A 1 76 ? -17.955 -8.250 -2.933 1.00 93.94 76 TYR A CA 1
ATOM 585 C C . TYR A 1 76 ? -18.854 -7.493 -3.904 1.00 93.94 76 TYR A C 1
ATOM 587 O O . TYR A 1 76 ? -20.068 -7.690 -3.920 1.00 93.94 76 TYR A O 1
ATOM 595 N N . THR A 1 77 ? -18.240 -6.659 -4.734 1.00 91.19 77 THR A N 1
ATOM 596 C CA . THR A 1 77 ? -18.896 -5.939 -5.823 1.00 91.19 77 THR A CA 1
ATOM 597 C C . THR A 1 77 ? -18.188 -6.278 -7.121 1.00 91.19 77 THR A C 1
ATOM 599 O O . THR A 1 77 ? -16.965 -6.190 -7.207 1.00 91.19 77 THR A O 1
ATOM 602 N N . PHE A 1 78 ? -18.949 -6.633 -8.149 1.00 90.25 78 PHE A N 1
ATOM 603 C CA . PHE A 1 78 ? -18.409 -6.881 -9.479 1.00 90.25 78 PHE A CA 1
ATOM 604 C C . PHE A 1 78 ? -18.528 -5.616 -10.320 1.00 90.25 78 PHE A C 1
ATOM 606 O O . PHE A 1 78 ? -19.593 -5.011 -10.418 1.00 90.25 78 PHE A O 1
ATOM 613 N N . THR A 1 79 ? -17.410 -5.210 -10.903 1.00 81.50 79 THR A N 1
ATOM 614 C CA . THR A 1 79 ? -17.294 -4.048 -11.782 1.00 81.50 79 THR A CA 1
ATOM 615 C C . THR A 1 79 ? -16.845 -4.506 -13.165 1.00 81.50 79 THR A C 1
ATOM 617 O O . THR A 1 79 ? -16.418 -5.646 -13.350 1.00 81.50 79 THR A O 1
ATOM 620 N N . ASN A 1 80 ? -16.867 -3.599 -14.137 1.00 84.56 80 ASN A N 1
ATOM 621 C CA . ASN A 1 80 ? -16.254 -3.830 -15.445 1.00 84.56 80 ASN A CA 1
ATOM 622 C C . ASN A 1 80 ? -14.735 -4.097 -15.372 1.00 84.56 80 ASN A C 1
ATOM 624 O O . ASN A 1 80 ? -14.192 -4.696 -16.293 1.00 84.56 80 ASN A O 1
ATOM 628 N N . MET A 1 81 ? -14.057 -3.692 -14.290 1.00 81.81 81 MET A N 1
ATOM 629 C CA . MET A 1 81 ? -12.635 -3.975 -14.047 1.00 81.81 81 MET A CA 1
ATOM 630 C C . MET A 1 81 ? -12.396 -5.268 -13.248 1.00 81.81 81 MET A C 1
ATOM 632 O O . MET A 1 81 ? -11.253 -5.600 -12.944 1.00 81.81 81 MET A O 1
ATOM 636 N N . GLY A 1 82 ? -13.458 -6.002 -12.898 1.00 86.88 82 GLY A N 1
ATOM 637 C CA . GLY A 1 82 ? -13.395 -7.231 -12.109 1.00 86.88 82 GLY A CA 1
ATOM 638 C C . GLY A 1 82 ? -14.032 -7.101 -10.725 1.00 86.88 82 GLY A C 1
ATOM 639 O O . GLY A 1 82 ? -14.790 -6.168 -10.443 1.00 86.88 82 GLY A O 1
ATOM 640 N N . ALA A 1 83 ? -13.752 -8.075 -9.861 1.00 90.75 83 ALA A N 1
ATOM 641 C CA . ALA A 1 83 ? -14.292 -8.134 -8.507 1.00 90.75 83 ALA A CA 1
ATOM 642 C C . ALA A 1 83 ? -13.511 -7.227 -7.543 1.00 90.75 83 ALA A C 1
ATOM 644 O O . ALA A 1 83 ? -12.282 -7.257 -7.499 1.00 90.75 83 ALA A O 1
ATOM 645 N N . ALA A 1 84 ? -14.233 -6.468 -6.727 1.00 93.06 84 ALA A N 1
ATOM 646 C CA . ALA A 1 84 ? -13.703 -5.660 -5.639 1.00 93.06 84 ALA A CA 1
ATOM 647 C C . ALA A 1 84 ? -14.273 -6.152 -4.305 1.00 93.06 84 ALA A C 1
ATOM 649 O O . ALA A 1 84 ? -15.466 -6.436 -4.196 1.00 93.06 84 ALA A O 1
ATOM 650 N N . ALA A 1 85 ? -13.430 -6.236 -3.278 1.00 93.94 85 ALA A N 1
ATOM 651 C CA . ALA A 1 85 ? -13.871 -6.507 -1.916 1.00 93.94 85 ALA A CA 1
ATOM 652 C C . ALA A 1 85 ? -14.300 -5.197 -1.244 1.00 93.94 85 ALA A C 1
ATOM 654 O O . ALA A 1 85 ? -13.565 -4.208 -1.270 1.00 93.94 85 ALA A O 1
ATOM 655 N N . ARG A 1 86 ? -15.475 -5.193 -0.614 1.00 94.19 86 ARG A N 1
ATOM 656 C CA . ARG A 1 86 ? -15.883 -4.126 0.297 1.00 94.19 86 ARG A CA 1
ATOM 657 C C . ARG A 1 86 ? -15.253 -4.403 1.655 1.00 94.19 86 ARG A C 1
ATOM 659 O O . ARG A 1 86 ? -15.440 -5.485 2.210 1.00 94.19 86 ARG A O 1
ATOM 666 N N . ILE A 1 87 ? -14.512 -3.425 2.162 1.00 94.88 87 ILE A N 1
ATOM 667 C CA . ILE A 1 87 ? -13.753 -3.537 3.403 1.00 94.88 87 ILE A CA 1
ATOM 668 C C . ILE A 1 87 ? -14.348 -2.605 4.453 1.00 94.88 87 ILE A C 1
ATOM 670 O O . ILE A 1 87 ? -14.615 -1.440 4.163 1.00 94.88 87 ILE A O 1
ATOM 674 N N . GLU A 1 88 ? -14.515 -3.124 5.661 1.00 95.00 88 GLU A N 1
ATOM 675 C CA . GLU A 1 88 ? -14.755 -2.350 6.875 1.00 95.00 88 GLU A CA 1
ATOM 676 C C . GLU A 1 88 ? -13.490 -2.368 7.735 1.00 95.00 88 GLU A C 1
ATOM 678 O O . GLU A 1 88 ? -12.734 -3.341 7.706 1.00 95.00 88 GLU A O 1
ATOM 683 N N . PHE A 1 89 ? -13.222 -1.276 8.447 1.00 96.00 89 PHE A N 1
ATOM 684 C CA . PHE A 1 89 ? -12.026 -1.118 9.265 1.00 96.00 89 PHE A CA 1
ATOM 685 C C . PHE A 1 89 ? -12.231 -0.060 10.355 1.00 96.00 89 PHE A C 1
ATOM 687 O O . PHE A 1 89 ? -13.042 0.852 10.214 1.00 96.00 89 PHE A O 1
ATOM 694 N N . SER A 1 90 ? -11.435 -0.143 11.419 1.00 94.62 90 SER A N 1
ATOM 695 C CA . SER A 1 90 ? -11.345 0.859 12.481 1.00 94.62 90 SER A CA 1
ATOM 696 C C . SER A 1 90 ? -10.239 1.878 12.198 1.00 94.62 90 SER A C 1
ATOM 698 O O . SER A 1 90 ? -9.146 1.540 11.732 1.00 94.62 90 SER A O 1
ATOM 700 N N . THR A 1 91 ? -10.517 3.139 12.531 1.00 94.88 91 THR A N 1
ATOM 701 C CA . THR A 1 91 ? -9.578 4.268 12.449 1.00 94.88 91 THR A CA 1
ATOM 702 C C . THR A 1 91 ? -8.995 4.661 13.805 1.00 94.88 91 THR A C 1
ATOM 704 O O . THR A 1 91 ? -8.428 5.745 13.929 1.00 94.88 91 THR A O 1
ATOM 707 N N . GLU A 1 92 ? -9.128 3.822 14.837 1.00 94.31 92 GLU A N 1
ATOM 708 C CA . GLU A 1 92 ? -8.677 4.126 16.208 1.00 94.31 92 GLU A CA 1
ATOM 709 C C . GLU A 1 92 ? -7.200 4.558 16.279 1.00 94.31 92 GLU A C 1
ATOM 711 O O . GLU A 1 92 ? -6.823 5.404 17.088 1.00 94.31 92 GLU A O 1
ATOM 716 N N . ARG A 1 93 ? -6.367 4.040 15.367 1.00 94.31 93 ARG A N 1
ATOM 717 C CA . ARG A 1 93 ? -4.934 4.349 15.273 1.00 94.31 93 ARG A CA 1
ATOM 718 C C . ARG A 1 93 ? -4.633 5.768 14.808 1.00 94.31 93 ARG A C 1
ATOM 720 O O . ARG A 1 93 ? -3.537 6.254 15.073 1.00 94.31 93 ARG A O 1
ATOM 727 N N . ALA A 1 94 ? -5.591 6.455 14.188 1.00 94.31 94 ALA A N 1
ATOM 728 C CA . ALA A 1 94 ? -5.418 7.843 13.778 1.00 94.31 94 ALA A CA 1
ATOM 729 C C . ALA A 1 94 ? -5.363 8.818 14.959 1.00 94.31 94 ALA A C 1
ATOM 731 O O . ALA A 1 94 ? -4.865 9.933 14.799 1.00 94.31 94 ALA A O 1
ATOM 732 N N . GLY A 1 95 ? -5.896 8.433 16.126 1.00 91.06 95 GLY A N 1
ATOM 733 C CA . GLY A 1 95 ? -5.917 9.268 17.333 1.00 91.06 95 GLY A CA 1
ATOM 734 C C . GLY A 1 95 ? -6.754 10.550 17.217 1.00 91.06 95 GLY A C 1
ATOM 735 O O . GLY A 1 95 ? -6.744 11.374 18.126 1.00 91.06 95 GLY A O 1
ATOM 736 N N . LYS A 1 96 ? -7.467 10.751 16.101 1.00 90.56 96 LYS A N 1
ATOM 737 C CA . LYS A 1 96 ? -8.316 11.918 15.830 1.00 90.56 96 LYS A CA 1
ATOM 738 C C . LYS A 1 96 ? -9.415 11.576 14.830 1.00 90.56 96 LYS A C 1
ATOM 740 O O . LYS A 1 96 ? -9.249 10.677 14.006 1.00 90.56 96 LYS A O 1
ATOM 745 N N . ARG A 1 97 ? -10.509 12.347 14.849 1.00 90.69 97 ARG A N 1
ATOM 746 C CA . ARG A 1 97 ? -11.571 12.243 13.837 1.00 90.69 97 ARG A CA 1
ATOM 747 C C . ARG A 1 97 ? -11.006 12.600 12.461 1.00 90.69 97 ARG A C 1
ATOM 749 O O . ARG A 1 97 ? -10.418 13.669 12.276 1.00 90.69 97 ARG A O 1
ATOM 756 N N . ILE A 1 98 ? -11.184 11.704 11.495 1.00 92.75 98 ILE A N 1
ATOM 757 C CA . ILE A 1 98 ? -10.731 11.904 10.118 1.00 92.75 98 ILE A CA 1
ATOM 758 C C . ILE A 1 98 ? -11.804 12.687 9.363 1.00 92.75 98 ILE A C 1
ATOM 760 O O . ILE A 1 98 ? -12.951 12.263 9.270 1.00 92.75 98 ILE A O 1
ATOM 764 N N . ARG A 1 99 ? -11.423 13.827 8.782 1.00 93.50 99 ARG A N 1
ATOM 765 C CA . ARG A 1 99 ? -12.260 14.548 7.814 1.00 93.50 99 ARG A CA 1
ATOM 766 C C . ARG A 1 99 ? -12.062 13.925 6.436 1.00 93.50 99 ARG A C 1
ATOM 768 O O . ARG A 1 99 ? -11.187 14.352 5.685 1.00 93.50 99 ARG A O 1
ATOM 775 N N . TRP A 1 100 ? -12.827 12.881 6.131 1.00 93.44 100 TRP A N 1
ATOM 776 C CA . TRP A 1 100 ? -12.650 12.062 4.926 1.00 93.44 100 TRP A CA 1
ATOM 777 C C . TRP A 1 100 ? -12.617 12.830 3.596 1.00 93.44 100 TRP A C 1
ATOM 779 O O . TRP A 1 100 ? -11.722 12.532 2.800 1.00 93.44 100 TRP A O 1
ATOM 789 N N . PRO A 1 101 ? -13.466 13.850 3.354 1.00 92.44 101 PRO A N 1
ATOM 790 C CA . PRO A 1 101 ? -13.417 14.624 2.112 1.00 92.44 101 PRO A CA 1
ATOM 791 C C . PRO A 1 101 ? -12.084 15.350 1.907 1.00 92.44 101 PRO A C 1
ATOM 793 O O . PRO A 1 101 ? -11.628 15.505 0.780 1.00 92.44 101 PRO A O 1
ATOM 796 N N . GLN A 1 102 ? -11.442 15.765 3.002 1.00 93.06 102 GLN A N 1
ATOM 797 C CA . GLN A 1 102 ? -10.177 16.510 3.002 1.00 93.06 102 GLN A CA 1
ATOM 798 C C . GLN A 1 102 ? -8.956 15.596 3.173 1.00 93.06 102 GLN A C 1
ATOM 800 O O . GLN A 1 102 ? -7.818 16.049 3.098 1.00 93.06 102 GLN A O 1
ATOM 805 N N . SER A 1 103 ? -9.172 14.309 3.445 1.00 92.94 103 SER A N 1
ATOM 806 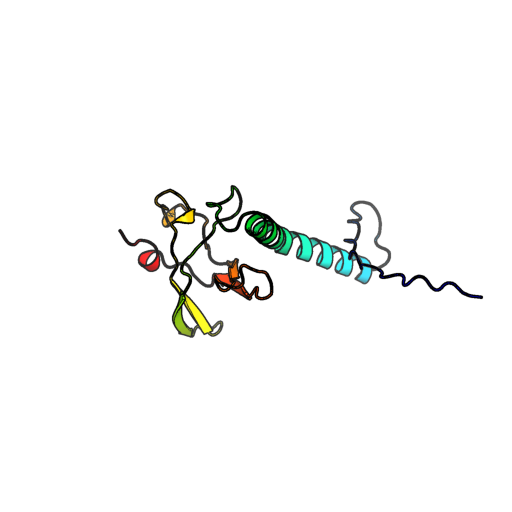C CA . SER A 1 103 ? -8.095 13.366 3.710 1.00 92.94 103 SER A CA 1
ATOM 807 C C . SER A 1 103 ? -7.561 12.750 2.420 1.00 92.94 103 SER A C 1
ATOM 809 O O . SER A 1 103 ? -8.333 12.330 1.557 1.00 92.94 103 SER A O 1
ATOM 811 N N . SER A 1 104 ? -6.241 12.584 2.332 1.00 92.31 104 SER A N 1
ATOM 812 C CA . SER A 1 104 ? -5.571 11.787 1.291 1.00 92.31 104 SER A CA 1
ATOM 813 C C . SER A 1 104 ? -5.593 10.273 1.565 1.00 92.31 104 SER A C 1
ATOM 815 O O . SER A 1 104 ? -5.103 9.480 0.768 1.00 92.31 104 SER A O 1
ATOM 817 N N . ARG A 1 105 ? -6.181 9.834 2.684 1.00 93.81 105 ARG A N 1
ATOM 818 C CA . ARG A 1 105 ? -6.230 8.422 3.090 1.00 93.81 105 ARG A CA 1
ATOM 819 C C . ARG A 1 105 ? -7.068 7.568 2.156 1.00 93.81 105 ARG A C 1
ATOM 821 O O . ARG A 1 105 ? -8.226 7.893 1.930 1.00 93.81 105 ARG A O 1
ATOM 828 N N . LEU A 1 106 ? -6.545 6.425 1.716 1.00 94.94 106 LEU A N 1
ATOM 829 C CA . LEU A 1 106 ? -7.296 5.464 0.897 1.00 94.94 106 LEU A CA 1
ATOM 830 C C . LEU A 1 106 ? -7.903 6.112 -0.359 1.00 94.94 106 LEU A C 1
ATOM 832 O O . LEU A 1 106 ? -9.014 5.781 -0.757 1.00 94.94 106 LEU A O 1
ATOM 836 N N . GLN A 1 107 ? -7.221 7.078 -0.975 1.00 94.75 107 GLN A N 1
ATOM 837 C CA . GLN A 1 107 ? -7.642 7.566 -2.288 1.00 94.75 107 GLN A CA 1
ATOM 838 C C . GLN A 1 107 ? -7.589 6.426 -3.311 1.00 94.75 107 GLN A C 1
ATOM 840 O O . GLN A 1 107 ? -6.832 5.466 -3.146 1.00 94.75 107 GLN A O 1
ATOM 845 N N . GLN A 1 108 ? -8.389 6.519 -4.372 1.00 94.25 108 GLN A N 1
ATOM 846 C CA . GLN A 1 108 ? -8.341 5.540 -5.456 1.00 94.25 108 GLN A CA 1
ATOM 847 C C . GLN A 1 108 ? -6.905 5.394 -5.986 1.00 94.25 108 GLN A C 1
ATOM 849 O O . GLN A 1 108 ? -6.199 6.385 -6.149 1.00 94.25 108 GLN A O 1
ATOM 854 N N . GLY A 1 109 ? -6.465 4.155 -6.212 1.00 93.44 109 GLY A N 1
ATOM 855 C CA . GLY A 1 109 ? -5.094 3.846 -6.628 1.00 93.44 109 GLY A CA 1
ATOM 856 C C . GLY A 1 109 ? -4.087 3.719 -5.479 1.00 93.44 109 GLY A C 1
ATOM 857 O O . GLY A 1 109 ? -2.980 3.239 -5.705 1.00 93.44 109 GLY A O 1
ATOM 858 N N . THR A 1 110 ? -4.461 4.065 -4.240 1.00 94.44 110 THR A N 1
ATOM 859 C CA . THR A 1 110 ? -3.599 3.843 -3.067 1.00 94.44 110 THR A CA 1
ATOM 860 C C . THR A 1 110 ? -3.312 2.353 -2.906 1.00 94.44 110 THR A C 1
ATOM 862 O O . THR A 1 110 ? -4.238 1.539 -2.852 1.00 94.44 110 THR A O 1
ATOM 865 N N . MET A 1 111 ? -2.033 2.000 -2.791 1.00 95.12 111 MET A N 1
ATOM 866 C CA . MET A 1 111 ? -1.606 0.648 -2.450 1.00 95.12 111 MET A CA 1
ATOM 867 C C . MET A 1 111 ? -1.690 0.438 -0.939 1.00 95.12 111 MET A C 1
ATOM 869 O O . MET A 1 111 ? -1.226 1.268 -0.160 1.00 95.12 111 MET A O 1
ATOM 873 N N . VAL A 1 112 ? -2.273 -0.683 -0.527 1.00 96.50 112 VAL A N 1
ATOM 874 C CA . VAL A 1 112 ? -2.382 -1.082 0.878 1.00 96.50 112 VAL A CA 1
ATOM 875 C C . VAL A 1 112 ? -1.837 -2.490 1.069 1.00 96.50 112 VAL A C 1
ATOM 877 O O . VAL A 1 112 ? -1.845 -3.312 0.150 1.00 96.50 112 VAL A O 1
ATOM 880 N N . ALA A 1 113 ? -1.386 -2.773 2.287 1.00 97.00 113 ALA A N 1
ATOM 881 C CA . ALA A 1 113 ? -0.969 -4.100 2.705 1.00 97.00 113 ALA A CA 1
ATOM 882 C C . ALA A 1 113 ? -1.873 -4.588 3.837 1.00 97.00 113 ALA A C 1
ATOM 884 O O . ALA A 1 113 ? -2.171 -3.849 4.774 1.00 97.00 113 ALA A O 1
ATOM 885 N N . LEU A 1 114 ? -2.303 -5.841 3.742 1.00 97.00 114 LEU A N 1
ATOM 886 C CA . LEU A 1 114 ? -3.204 -6.489 4.683 1.00 97.00 114 LEU A CA 1
ATOM 887 C C . LEU A 1 114 ? -2.512 -7.703 5.296 1.00 97.00 114 LEU A C 1
ATOM 889 O O . LEU A 1 114 ? -1.870 -8.491 4.596 1.00 97.00 114 LEU A O 1
ATOM 893 N N . SER A 1 115 ? -2.686 -7.883 6.599 1.00 97.06 115 SER A N 1
ATOM 894 C CA . SER A 1 115 ? -2.233 -9.068 7.318 1.00 97.06 115 SER A CA 1
ATOM 895 C C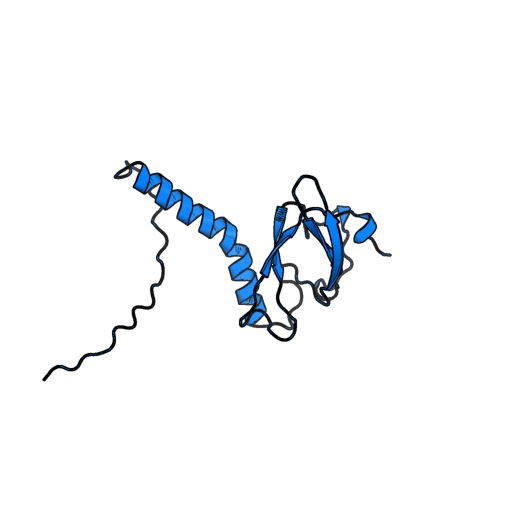 . SER A 1 115 ? -3.231 -9.410 8.421 1.00 97.06 115 SER A C 1
ATOM 897 O O . SER A 1 115 ? -3.779 -8.495 9.042 1.00 97.06 115 SER A O 1
ATOM 899 N N . PRO A 1 116 ? -3.487 -10.702 8.689 1.00 95.88 116 PRO A N 1
ATOM 900 C CA . PRO A 1 116 ? -4.243 -11.106 9.864 1.00 95.88 116 PRO A CA 1
ATOM 901 C C . PRO A 1 116 ? -3.604 -10.575 11.153 1.00 95.88 116 PRO A C 1
ATOM 903 O O . PRO A 1 116 ? -2.381 -10.583 11.304 1.00 95.88 116 PRO A O 1
ATOM 906 N N . VAL A 1 117 ? -4.434 -10.194 12.128 1.00 91.75 117 VAL A N 1
ATOM 907 C CA . VAL A 1 117 ? -3.982 -9.633 13.419 1.00 91.75 117 VAL A CA 1
ATOM 908 C C . VAL A 1 117 ? -3.019 -10.568 14.164 1.00 91.75 117 VAL A C 1
ATOM 910 O O . VAL A 1 117 ? -2.113 -10.100 14.851 1.00 91.75 117 VAL A O 1
ATOM 913 N N . GLY A 1 118 ? -3.187 -11.887 14.019 1.00 93.88 118 GLY A N 1
ATOM 914 C CA . GLY A 1 118 ? -2.282 -12.883 14.602 1.00 93.88 118 GLY A CA 1
ATOM 915 C C . GLY A 1 118 ? -0.931 -12.998 13.886 1.00 93.88 118 GLY A C 1
ATOM 916 O O . GLY A 1 118 ? 0.066 -13.319 14.530 1.00 93.88 118 GLY A O 1
ATOM 917 N N . ASP A 1 119 ? -0.878 -12.707 12.582 1.00 95.50 119 ASP A N 1
ATOM 918 C CA . ASP A 1 119 ? 0.346 -12.813 11.784 1.00 95.50 119 ASP A CA 1
ATOM 919 C C . ASP A 1 119 ? 1.194 -11.538 11.851 1.00 95.50 119 ASP A C 1
ATOM 921 O O . ASP A 1 119 ? 2.413 -11.633 11.943 1.00 95.50 119 ASP A O 1
ATOM 925 N N . LYS A 1 120 ? 0.576 -10.347 11.870 1.00 94.19 120 LYS A N 1
ATOM 926 C CA . LYS A 1 120 ? 1.282 -9.051 11.981 1.00 94.19 120 LYS A CA 1
ATOM 927 C C . LYS A 1 120 ? 2.410 -8.892 10.947 1.00 94.19 120 LYS A C 1
ATOM 929 O O . LYS A 1 120 ? 3.510 -8.453 11.282 1.00 94.19 120 LYS A O 1
ATOM 934 N N . PHE A 1 121 ? 2.149 -9.269 9.696 1.00 95.44 121 PHE A N 1
ATOM 935 C CA . PHE A 1 121 ? 3.112 -9.234 8.587 1.00 95.44 121 PHE A CA 1
ATOM 936 C C . PHE A 1 121 ? 4.382 -10.072 8.839 1.00 95.44 121 PHE A C 1
ATOM 938 O O . PHE A 1 121 ? 5.488 -9.721 8.399 1.00 95.44 121 PHE A O 1
ATOM 945 N N . ARG A 1 122 ? 4.255 -11.181 9.575 1.00 93.25 122 ARG A N 1
ATOM 946 C CA . ARG A 1 122 ? 5.344 -12.149 9.765 1.00 93.25 122 ARG A CA 1
ATOM 947 C C . ARG A 1 122 ? 5.471 -13.053 8.554 1.00 93.25 122 ARG A C 1
ATOM 949 O O . ARG A 1 122 ? 6.567 -13.163 8.015 1.00 93.25 122 ARG A O 1
ATOM 956 N N . THR A 1 123 ? 4.365 -13.658 8.128 1.00 95.19 123 THR A N 1
ATOM 957 C CA . THR A 1 123 ? 4.340 -14.625 7.022 1.00 95.19 123 THR A CA 1
ATOM 958 C C . THR A 1 123 ? 3.286 -14.299 5.966 1.00 95.19 123 THR A C 1
ATOM 960 O O . THR A 1 123 ? 3.425 -14.699 4.812 1.00 95.19 123 THR A O 1
ATOM 963 N N . ILE A 1 124 ? 2.259 -13.522 6.316 1.00 95.88 124 ILE A N 1
ATOM 964 C CA . ILE A 1 124 ? 1.143 -13.171 5.443 1.00 95.88 124 ILE A CA 1
ATOM 965 C C . ILE A 1 124 ? 1.129 -11.659 5.225 1.00 95.88 124 ILE A C 1
ATOM 967 O O . ILE A 1 124 ? 0.853 -10.875 6.132 1.00 95.88 124 ILE A O 1
ATOM 971 N N . CYS A 1 125 ? 1.362 -11.262 3.977 1.00 95.31 125 CYS A N 1
ATOM 972 C CA . CYS A 1 125 ? 1.170 -9.903 3.485 1.00 95.31 125 CYS A CA 1
ATOM 973 C C . CYS A 1 125 ? 0.400 -9.976 2.165 1.00 95.31 125 CYS A C 1
ATOM 975 O O . CYS A 1 125 ? 0.883 -10.544 1.184 1.00 95.31 125 CYS A O 1
ATOM 977 N N . LYS A 1 126 ? -0.826 -9.455 2.147 1.00 95.88 126 LYS A N 1
ATOM 978 C CA . LYS A 1 126 ? -1.655 -9.366 0.943 1.00 95.88 126 LYS A CA 1
ATOM 979 C C . LYS A 1 126 ? -1.666 -7.920 0.473 1.00 95.88 126 LYS A C 1
ATOM 981 O O . LYS A 1 126 ? -2.071 -7.037 1.222 1.00 95.88 126 LYS A O 1
ATOM 986 N N . ILE A 1 127 ? -1.216 -7.688 -0.755 1.00 95.56 127 ILE A N 1
ATOM 987 C CA . ILE A 1 127 ? -1.251 -6.364 -1.374 1.00 95.56 127 ILE A CA 1
ATOM 988 C C . ILE A 1 127 ? -2.605 -6.172 -2.049 1.00 95.56 127 ILE A C 1
ATOM 990 O O . ILE A 1 127 ? -3.097 -7.078 -2.722 1.00 95.56 127 ILE A O 1
ATOM 994 N N . ALA A 1 128 ? -3.195 -4.996 -1.875 1.00 95.00 128 ALA A N 1
ATOM 995 C CA . ALA A 1 128 ? -4.414 -4.592 -2.557 1.00 95.00 128 ALA A CA 1
ATOM 996 C C . ALA A 1 128 ? -4.312 -3.135 -3.014 1.00 95.00 128 ALA A C 1
ATOM 998 O O . ALA A 1 128 ? -3.510 -2.357 -2.495 1.00 95.00 128 ALA A O 1
ATOM 999 N N . ILE A 1 129 ? -5.142 -2.773 -3.987 1.00 95.06 129 ILE A N 1
ATOM 1000 C CA . ILE A 1 129 ? -5.290 -1.401 -4.469 1.00 95.06 129 ILE A CA 1
ATOM 1001 C C . ILE A 1 129 ? -6.685 -0.920 -4.101 1.00 95.06 129 ILE A C 1
ATOM 1003 O O . ILE A 1 129 ? -7.669 -1.637 -4.298 1.00 95.06 129 ILE A O 1
ATOM 1007 N N . VAL A 1 130 ? -6.781 0.301 -3.581 1.00 95.31 130 VAL A N 1
ATOM 1008 C CA . VAL A 1 130 ? -8.079 0.918 -3.318 1.00 95.31 130 VAL A CA 1
ATOM 1009 C C . VAL A 1 130 ? -8.765 1.220 -4.648 1.00 95.31 130 VAL A C 1
ATOM 1011 O O . VAL A 1 130 ? -8.369 2.130 -5.376 1.00 95.31 130 VAL A O 1
ATOM 1014 N N . ALA A 1 131 ? -9.805 0.449 -4.959 1.00 93.75 131 ALA A N 1
ATOM 1015 C CA . ALA A 1 131 ? -10.580 0.610 -6.186 1.00 93.75 131 ALA A CA 1
ATOM 1016 C C . ALA A 1 131 ? -11.458 1.870 -6.157 1.00 93.75 131 ALA A C 1
ATOM 1018 O O . ALA A 1 131 ? -11.579 2.557 -7.167 1.00 93.75 131 ALA A O 1
ATOM 1019 N N . ALA A 1 132 ? -12.057 2.178 -5.005 1.00 91.94 132 ALA A N 1
ATOM 1020 C CA . ALA A 1 132 ? -12.865 3.370 -4.773 1.00 91.94 132 ALA A CA 1
ATOM 1021 C C . ALA A 1 132 ? -12.977 3.657 -3.267 1.00 91.94 132 ALA A C 1
ATOM 1023 O O . ALA A 1 132 ? -12.884 2.743 -2.448 1.00 91.94 132 ALA A O 1
ATOM 1024 N N . ARG A 1 133 ? -13.231 4.923 -2.916 1.00 91.81 133 ARG A N 1
ATOM 1025 C CA . ARG A 1 133 ? -13.492 5.387 -1.543 1.00 91.81 133 ARG A CA 1
ATOM 1026 C C . ARG A 1 133 ? -14.789 6.207 -1.504 1.00 91.81 133 ARG A C 1
ATOM 1028 O O . ARG A 1 133 ? -14.721 7.437 -1.530 1.00 91.81 133 ARG A O 1
ATOM 1035 N N . PRO A 1 134 ? -15.970 5.562 -1.508 1.00 90.25 134 PRO A N 1
ATOM 1036 C CA . PRO A 1 134 ? -17.240 6.279 -1.423 1.00 90.25 134 PRO A CA 1
ATOM 1037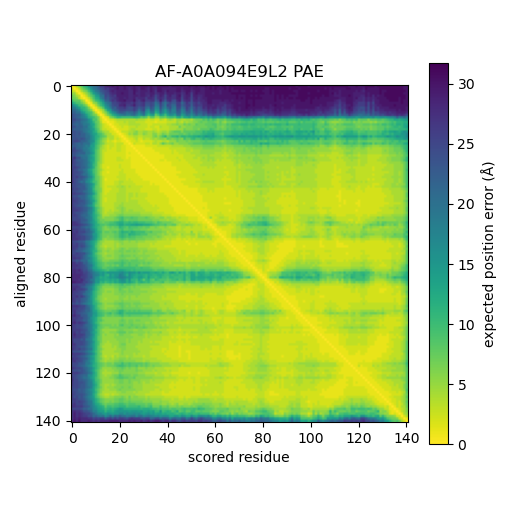 C C . PRO A 1 134 ? -17.371 6.962 -0.056 1.00 90.25 134 PRO A C 1
ATOM 1039 O O . PRO A 1 134 ? -17.301 6.293 0.973 1.00 90.25 134 PRO A O 1
ATOM 1042 N N . LEU A 1 135 ? -17.579 8.285 -0.043 1.00 88.00 135 LEU A N 1
ATOM 1043 C CA . LEU A 1 135 ? -17.625 9.074 1.198 1.00 88.00 135 LEU A CA 1
ATOM 1044 C C . LEU A 1 135 ? -18.745 8.627 2.141 1.00 88.00 135 LEU A C 1
ATOM 1046 O O . LEU A 1 135 ? -18.492 8.459 3.326 1.00 88.00 135 LEU A O 1
ATOM 1050 N N . ALA A 1 136 ? -19.920 8.287 1.605 1.00 86.38 136 ALA A N 1
ATOM 1051 C CA . ALA A 1 136 ? -21.041 7.754 2.385 1.00 86.38 136 ALA A CA 1
ATOM 1052 C C . ALA A 1 136 ? -20.713 6.459 3.161 1.00 86.38 136 ALA A C 1
ATOM 1054 O O . ALA A 1 136 ? -21.438 6.088 4.076 1.00 86.38 136 ALA A O 1
ATOM 1055 N N . GLY A 1 137 ? -19.652 5.736 2.779 1.00 80.38 137 GLY A N 1
ATOM 1056 C CA . GLY A 1 137 ? -19.204 4.533 3.481 1.00 80.38 137 GLY A CA 1
ATOM 1057 C C . GLY A 1 137 ? -18.162 4.785 4.572 1.00 80.38 137 GLY A C 1
ATOM 1058 O O . GLY A 1 137 ? -17.872 3.863 5.324 1.00 80.38 137 GLY A O 1
ATOM 1059 N N . VAL A 1 138 ? -17.578 5.985 4.636 1.00 81.00 138 VAL A N 1
ATOM 1060 C CA . VAL A 1 138 ? -16.504 6.336 5.583 1.00 81.00 138 VAL A CA 1
ATOM 1061 C C . VAL A 1 138 ? -16.876 7.502 6.501 1.00 81.00 138 VAL A C 1
ATOM 1063 O O . VAL A 1 138 ? -16.377 7.590 7.619 1.00 81.00 138 VAL A O 1
ATOM 1066 N N . GLU A 1 139 ? -17.778 8.378 6.063 1.00 77.00 139 GLU A N 1
ATOM 1067 C CA . GLU A 1 139 ? -18.468 9.343 6.912 1.00 77.00 139 GLU A CA 1
ATOM 1068 C C . GLU A 1 139 ? -19.580 8.616 7.672 1.00 77.00 139 GLU A C 1
ATOM 1070 O O . GLU A 1 139 ? -20.721 8.549 7.229 1.00 77.00 139 GLU A O 1
ATOM 1075 N N . GLN A 1 140 ? -19.228 8.006 8.798 1.00 61.03 140 GLN A N 1
ATOM 1076 C CA . GLN A 1 140 ? -20.195 7.632 9.826 1.00 61.03 140 GLN A CA 1
ATOM 1077 C C . GLN A 1 140 ? -19.974 8.583 11.010 1.00 61.03 140 GLN A C 1
ATOM 1079 O O . GLN A 1 140 ? -18.823 8.867 11.356 1.00 61.03 140 GLN A O 1
ATOM 1084 N N . ASP A 1 141 ? -21.066 9.171 11.505 1.00 46.03 141 ASP A N 1
ATOM 1085 C CA . ASP A 1 141 ? -21.077 10.323 12.424 1.00 46.03 141 ASP A CA 1
ATOM 1086 C C . ASP A 1 141 ? -20.442 10.088 13.799 1.00 46.03 141 ASP A C 1
ATOM 1088 O O . ASP A 1 141 ? -20.633 8.992 14.371 1.00 46.03 141 ASP A O 1
#

pLDDT: mean 87.49, std 15.83, range [35.66, 97.06]